Protein AF-A0A2I2KT52-F1 (afdb_monomer_lite)

Secondary structure (DSSP, 8-state):
--HHHHTT----HHHHHHHHHHTTGGGSTTT--TTS-HHHHHHHHHHHHHHHTT--HHHHHHHHHHHHHTTSSPPPTTT-HHHHHHHHHHHHHHH---GGGS-TTHHHHHHHHS--TT--

InterPro domains:
  IPR006674 HD domain [PF01966] (9-89)

Organism: NCBI:txid1836972

Radius of gyration: 14.72 Å; chains: 1; bounding box: 28×39×34 Å

Structure (mmCIF, N/CA/C/O backbone):
data_AF-A0A2I2KT52-F1
#
_entry.id   AF-A0A2I2KT52-F1
#
loop_
_atom_site.group_PDB
_atom_site.id
_atom_site.type_symbol
_atom_site.label_atom_id
_atom_site.label_alt_id
_atom_site.label_comp_id
_atom_site.label_asym_id
_atom_site.label_entity_id
_atom_site.label_seq_id
_atom_site.pdbx_PDB_ins_code
_atom_site.Cartn_x
_atom_site.Cartn_y
_atom_site.Cartn_z
_atom_site.occupancy
_atom_site.B_iso_or_equiv
_atom_site.auth_seq_id
_atom_site.auth_comp_id
_atom_site.auth_asym_id
_atom_site.auth_atom_id
_atom_site.pdbx_PDB_model_num
ATOM 1 N N . MET A 1 1 ? -7.046 -19.230 5.951 1.00 55.50 1 MET A N 1
ATOM 2 C CA . MET A 1 1 ? -7.518 -17.888 6.376 1.00 55.50 1 MET A CA 1
ATOM 3 C C . MET A 1 1 ? -6.567 -16.844 5.818 1.00 55.50 1 MET A C 1
ATOM 5 O O . MET A 1 1 ? -5.406 -17.167 5.621 1.00 55.50 1 MET A O 1
ATOM 9 N N . ARG A 1 2 ? -7.048 -15.628 5.536 1.00 83.00 2 ARG A N 1
ATOM 10 C CA . ARG A 1 2 ? -6.193 -14.505 5.107 1.00 83.00 2 ARG A CA 1
ATOM 11 C C . ARG A 1 2 ? -5.359 -14.006 6.303 1.00 83.00 2 ARG A C 1
ATOM 13 O O . ARG A 1 2 ? -5.877 -14.024 7.419 1.00 83.00 2 ARG A O 1
ATOM 20 N N . TYR A 1 3 ? -4.115 -13.571 6.075 1.00 93.31 3 TYR A N 1
ATOM 21 C CA . TYR A 1 3 ? -3.116 -13.236 7.112 1.00 93.31 3 TYR A CA 1
ATOM 22 C C . TYR A 1 3 ? -3.664 -12.382 8.268 1.00 93.31 3 TYR A C 1
ATOM 24 O O . TYR A 1 3 ? -3.547 -12.778 9.426 1.00 93.31 3 TYR A O 1
ATOM 32 N N . GLY A 1 4 ? -4.334 -11.261 7.969 1.00 95.06 4 GLY A N 1
ATOM 33 C CA . GLY A 1 4 ? -4.869 -10.361 9.000 1.00 95.06 4 GLY A CA 1
ATOM 34 C C . GLY A 1 4 ? -5.876 -11.036 9.937 1.00 95.06 4 GLY A C 1
ATOM 35 O O . GLY A 1 4 ? -5.808 -10.862 11.149 1.00 95.06 4 GLY A O 1
ATOM 36 N N . ALA A 1 5 ? -6.747 -11.897 9.402 1.00 93.50 5 ALA A N 1
ATOM 37 C CA . ALA A 1 5 ? -7.701 -12.655 10.211 1.00 93.50 5 ALA A CA 1
ATOM 38 C C . ALA A 1 5 ? -7.013 -13.722 11.077 1.00 93.50 5 ALA A C 1
ATOM 40 O O . ALA A 1 5 ? -7.419 -13.929 12.217 1.00 93.50 5 ALA A O 1
ATOM 41 N N . ALA A 1 6 ? -5.963 -14.373 10.561 1.00 94.31 6 ALA A N 1
ATOM 42 C CA . ALA A 1 6 ? -5.176 -15.344 11.326 1.00 94.31 6 ALA A CA 1
ATOM 43 C C . ALA A 1 6 ? -4.449 -14.696 12.521 1.00 94.31 6 ALA A C 1
ATOM 45 O O . ALA A 1 6 ? -4.249 -15.349 13.541 1.00 94.31 6 ALA A O 1
ATOM 46 N N . HIS A 1 7 ? -4.129 -13.405 12.408 1.00 95.81 7 HIS A N 1
ATOM 47 C CA . HIS A 1 7 ? -3.428 -12.622 13.426 1.00 95.81 7 HIS A CA 1
ATOM 48 C C . HIS A 1 7 ? -4.344 -11.719 14.267 1.00 95.81 7 HIS A C 1
ATOM 50 O O . HIS A 1 7 ? -3.860 -11.005 15.141 1.00 95.81 7 HIS A O 1
ATOM 56 N N . GLY A 1 8 ? -5.660 -11.726 14.024 1.00 96.88 8 GLY A N 1
ATOM 57 C CA . GLY A 1 8 ? -6.604 -10.860 14.739 1.00 96.88 8 GLY A CA 1
ATOM 58 C C . GLY A 1 8 ? -6.367 -9.359 14.517 1.00 96.88 8 GLY A C 1
ATOM 59 O O . GLY A 1 8 ? -6.661 -8.560 15.404 1.00 96.88 8 GLY A O 1
ATOM 60 N N . ILE A 1 9 ? -5.826 -8.976 13.358 1.00 97.81 9 ILE A N 1
ATOM 61 C CA . ILE A 1 9 ? -5.527 -7.583 13.009 1.00 97.81 9 ILE A CA 1
ATOM 62 C C . ILE A 1 9 ? -6.799 -6.935 12.461 1.00 97.81 9 ILE A C 1
ATOM 64 O O . ILE A 1 9 ? -7.301 -7.336 11.410 1.00 97.81 9 ILE A O 1
ATOM 68 N N . ALA A 1 10 ? -7.317 -5.937 13.175 1.00 97.56 10 ALA A N 1
ATOM 69 C CA . ALA A 1 10 ? -8.393 -5.080 12.693 1.00 97.56 10 ALA A CA 1
ATOM 70 C C . ALA A 1 10 ? -7.802 -3.900 11.912 1.00 97.56 10 ALA A C 1
ATOM 72 O O . ALA A 1 10 ? -6.845 -3.279 12.369 1.00 97.56 10 ALA A O 1
ATOM 73 N N . PHE A 1 11 ? -8.378 -3.600 10.754 1.00 97.81 11 PHE A N 1
ATOM 74 C CA . PHE A 1 11 ? -7.938 -2.530 9.864 1.00 97.81 11 PHE A CA 1
ATOM 75 C C . PHE A 1 11 ? -9.136 -1.979 9.084 1.00 97.81 11 PHE A C 1
ATOM 77 O O . PHE A 1 11 ? -10.211 -2.585 9.062 1.00 97.81 11 PHE A O 1
ATOM 84 N N . ASP A 1 12 ? -8.964 -0.821 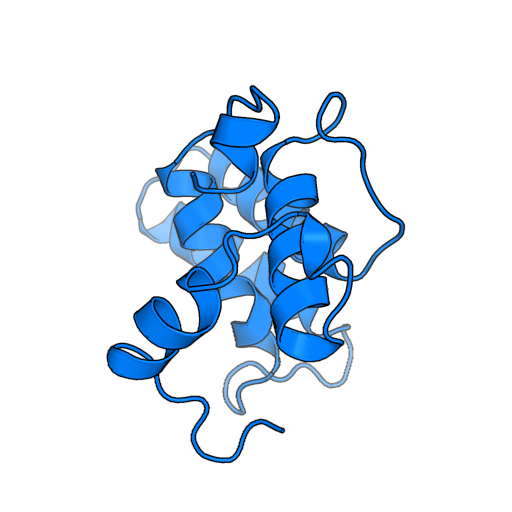8.458 1.00 98.19 12 ASP A N 1
ATOM 85 C CA . ASP A 1 12 ? -9.950 -0.245 7.549 1.00 98.19 12 ASP A CA 1
ATOM 86 C C . ASP A 1 12 ? -9.841 -0.883 6.153 1.00 98.19 12 ASP A C 1
ATOM 88 O O . ASP A 1 12 ? -8.881 -0.645 5.416 1.00 98.19 12 ASP A O 1
ATOM 92 N N . ASP A 1 13 ? -10.835 -1.703 5.791 1.00 97.38 13 ASP A N 1
ATOM 93 C CA . ASP A 1 13 ? -10.841 -2.490 4.550 1.00 97.38 13 ASP A CA 1
ATOM 94 C C . ASP A 1 13 ? -10.691 -1.634 3.283 1.00 97.38 13 ASP A C 1
ATOM 96 O O . ASP A 1 13 ? -9.942 -1.994 2.374 1.00 97.38 13 ASP A O 1
ATOM 100 N N 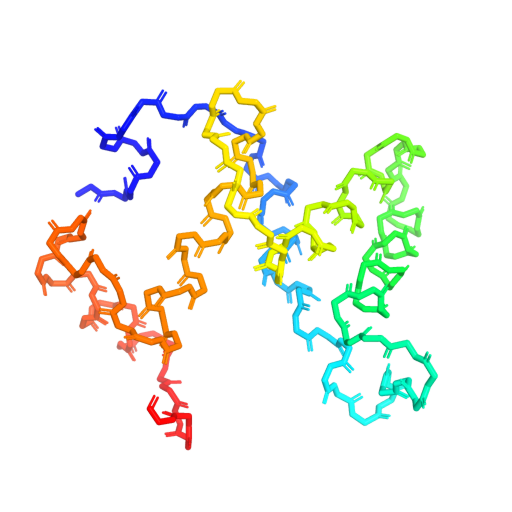. GLU A 1 14 ? -11.398 -0.503 3.202 1.00 98.06 14 GLU A N 1
ATOM 101 C CA . GLU A 1 14 ? -11.358 0.365 2.021 1.00 98.06 14 GLU A CA 1
ATOM 102 C C . GLU A 1 14 ? -10.008 1.082 1.934 1.00 98.06 14 GLU A C 1
ATOM 104 O O . GLU A 1 14 ? -9.404 1.138 0.863 1.00 98.06 14 GLU A O 1
ATOM 109 N N . LEU A 1 15 ? -9.505 1.593 3.058 1.00 98.56 15 LEU A N 1
ATOM 110 C CA . LEU A 1 15 ? -8.220 2.279 3.109 1.00 98.56 15 LEU A CA 1
ATOM 111 C C . LEU A 1 15 ? -7.069 1.344 2.721 1.00 98.56 15 LEU A C 1
ATOM 113 O O . LEU A 1 15 ? -6.234 1.716 1.896 1.00 98.56 15 LEU A O 1
ATOM 117 N N . TYR A 1 16 ? -7.055 0.125 3.269 1.00 98.56 16 TYR A N 1
ATOM 118 C CA . TYR A 1 16 ? -6.068 -0.897 2.928 1.00 98.56 16 TYR A CA 1
ATOM 119 C C . TYR A 1 16 ? -6.159 -1.305 1.456 1.00 98.56 16 TYR A C 1
ATOM 121 O O . TYR A 1 16 ? -5.141 -1.364 0.768 1.00 98.56 16 TYR A O 1
ATOM 129 N N . TYR A 1 17 ? -7.372 -1.539 0.947 1.00 98.19 17 TYR A N 1
ATOM 130 C CA . TYR A 1 17 ? -7.574 -1.913 -0.451 1.00 98.19 17 TYR A CA 1
ATOM 131 C C . TYR A 1 17 ? -7.060 -0.839 -1.415 1.00 98.19 17 TYR A C 1
ATOM 133 O O . TYR A 1 17 ? -6.357 -1.154 -2.375 1.00 98.19 17 TYR A O 1
ATOM 141 N N . ILE A 1 18 ? -7.368 0.434 -1.152 1.00 98.50 18 ILE A N 1
ATOM 142 C CA . ILE A 1 18 ? -6.903 1.543 -1.990 1.00 98.50 18 ILE A CA 1
ATOM 143 C C . ILE A 1 18 ? -5.389 1.738 -1.865 1.00 98.50 18 ILE A C 1
ATOM 145 O O . ILE A 1 18 ? -4.737 1.971 -2.881 1.00 98.50 18 ILE A O 1
ATOM 149 N N . ALA A 1 19 ? -4.808 1.589 -0.670 1.00 98.75 19 ALA A N 1
ATOM 150 C CA . ALA A 1 19 ? -3.356 1.620 -0.509 1.00 98.75 19 ALA A CA 1
ATOM 151 C C . ALA A 1 19 ? -2.681 0.516 -1.339 1.00 98.75 19 ALA A C 1
ATOM 153 O O . ALA A 1 19 ? -1.788 0.805 -2.130 1.00 98.75 19 ALA A O 1
ATOM 154 N N . ALA A 1 20 ? -3.161 -0.727 -1.234 1.00 98.44 20 ALA A N 1
ATOM 155 C CA . ALA A 1 20 ? -2.641 -1.858 -1.998 1.00 98.44 20 ALA A CA 1
ATOM 156 C C . ALA A 1 20 ? -2.780 -1.654 -3.515 1.00 98.44 20 ALA A C 1
ATOM 158 O O . ALA A 1 20 ? -1.851 -1.953 -4.261 1.00 98.44 20 ALA A O 1
ATOM 159 N N . LEU A 1 21 ? -3.902 -1.097 -3.978 1.00 97.94 21 LEU A N 1
ATOM 160 C CA . LEU A 1 21 ? -4.132 -0.831 -5.399 1.00 97.94 21 LEU A CA 1
ATOM 161 C C . LEU A 1 21 ? -3.185 0.237 -5.971 1.00 97.94 21 LEU A C 1
ATOM 163 O O . LEU A 1 21 ? -2.861 0.189 -7.155 1.00 97.94 21 LEU A O 1
ATOM 167 N N . LEU A 1 22 ? -2.776 1.212 -5.155 1.00 98.38 22 LEU A N 1
ATOM 168 C CA . LEU A 1 22 ? -2.053 2.401 -5.615 1.00 98.38 22 LEU A CA 1
ATOM 169 C C . LEU A 1 22 ? -0.564 2.425 -5.240 1.00 98.38 22 LEU A C 1
ATOM 171 O O . LEU A 1 22 ? 0.142 3.303 -5.734 1.00 98.38 22 LEU A O 1
ATOM 175 N N . HIS A 1 23 ? -0.078 1.507 -4.396 1.00 98.50 23 HIS A N 1
ATOM 176 C CA . HIS A 1 23 ? 1.275 1.596 -3.827 1.00 98.50 23 HIS A CA 1
ATOM 177 C C . HIS A 1 23 ? 2.397 1.656 -4.876 1.00 98.50 23 HIS A C 1
ATOM 179 O O . HIS A 1 23 ? 3.344 2.422 -4.711 1.00 98.50 23 HIS A O 1
ATOM 185 N N . ASP A 1 24 ? 2.230 0.936 -5.986 1.00 97.88 24 ASP A N 1
ATOM 186 C CA . ASP A 1 24 ? 3.188 0.873 -7.095 1.00 97.88 24 ASP A CA 1
ATOM 187 C C . ASP A 1 24 ? 2.915 1.890 -8.210 1.00 97.88 24 ASP A C 1
ATOM 189 O O . ASP A 1 24 ? 3.606 1.906 -9.228 1.00 97.88 24 ASP A O 1
ATOM 193 N N . LEU A 1 25 ? 1.921 2.774 -8.065 1.00 97.06 25 LEU A N 1
ATOM 194 C CA . LEU A 1 25 ? 1.545 3.681 -9.153 1.00 97.06 25 LEU A CA 1
ATOM 195 C C . LEU A 1 25 ? 2.694 4.627 -9.552 1.00 97.06 25 LEU A C 1
ATOM 197 O O . LEU A 1 25 ? 2.804 5.003 -10.721 1.00 97.06 25 LEU A O 1
ATOM 201 N N . GLY A 1 26 ? 3.584 4.944 -8.604 1.00 97.31 26 GLY A N 1
ATOM 202 C CA . GLY A 1 26 ? 4.811 5.710 -8.841 1.00 97.31 26 GLY A CA 1
ATOM 203 C C . GLY A 1 26 ? 5.847 5.014 -9.736 1.00 97.31 26 GLY A C 1
ATOM 204 O O . GLY A 1 26 ? 6.780 5.674 -10.175 1.00 97.31 26 GLY A O 1
ATOM 205 N N . LEU A 1 27 ? 5.692 3.719 -10.039 1.00 96.31 27 LEU A N 1
ATOM 206 C CA . LEU A 1 27 ? 6.548 2.977 -10.980 1.00 96.31 27 LEU A CA 1
ATOM 207 C C . LEU A 1 27 ? 6.086 3.097 -12.440 1.00 96.31 27 LEU A C 1
ATOM 209 O O . LEU A 1 27 ? 6.762 2.614 -13.348 1.00 96.31 27 LEU A O 1
ATOM 213 N N . THR A 1 28 ? 4.919 3.693 -12.691 1.00 96.12 28 THR A N 1
ATOM 214 C CA . THR A 1 28 ? 4.375 3.818 -14.049 1.00 96.12 28 THR A CA 1
ATOM 215 C C . THR A 1 28 ? 4.908 5.068 -14.752 1.00 96.12 28 THR A C 1
ATOM 217 O O . THR A 1 28 ? 5.074 6.109 -14.127 1.00 96.12 28 THR A O 1
ATOM 220 N N . GLU A 1 29 ? 5.122 5.002 -16.071 1.00 95.81 29 GLU A N 1
ATOM 221 C CA . GLU A 1 29 ? 5.703 6.105 -16.864 1.00 95.81 29 GLU A CA 1
ATOM 222 C C . GLU A 1 29 ? 5.042 7.486 -16.636 1.00 95.81 29 GLU A C 1
ATOM 224 O O . GLU A 1 29 ? 5.776 8.462 -16.482 1.00 95.81 29 GLU A O 1
ATOM 229 N N . PRO A 1 30 ? 3.700 7.628 -16.551 1.00 94.75 30 PRO A N 1
ATOM 230 C CA . PRO A 1 30 ? 3.075 8.937 -16.324 1.00 94.75 30 PRO A CA 1
ATOM 231 C C . PRO A 1 30 ? 3.381 9.558 -14.954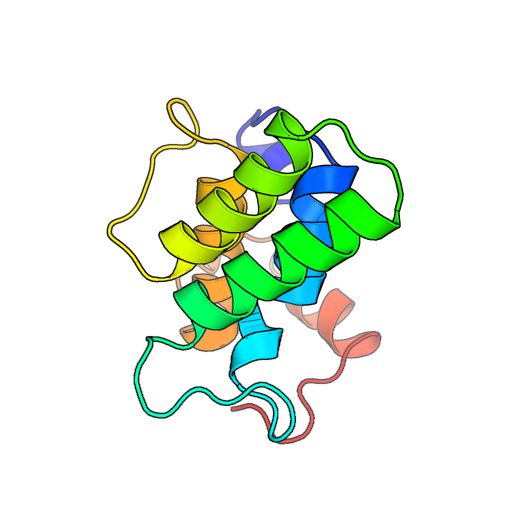 1.00 94.75 30 PRO A C 1
ATOM 233 O O . PRO A 1 30 ? 3.141 10.750 -14.752 1.00 94.75 30 PRO A O 1
ATOM 236 N N . PHE A 1 31 ? 3.842 8.741 -14.011 1.00 94.75 31 PHE A N 1
ATOM 237 C CA . PHE A 1 31 ? 3.954 9.061 -12.594 1.00 94.75 31 PHE A CA 1
ATOM 238 C C . PHE A 1 31 ? 5.361 8.841 -12.027 1.00 94.75 31 PHE A C 1
ATOM 240 O O . PHE A 1 31 ? 5.597 9.178 -10.865 1.00 94.75 31 PHE A O 1
ATOM 247 N N . ASP A 1 32 ? 6.290 8.349 -12.849 1.00 92.81 32 ASP A N 1
ATOM 248 C CA . ASP A 1 32 ? 7.695 8.208 -12.498 1.00 92.81 32 ASP A CA 1
ATOM 249 C C . ASP A 1 32 ? 8.297 9.579 -12.163 1.00 92.81 32 ASP A C 1
ATOM 251 O O . ASP A 1 32 ? 8.260 10.542 -12.943 1.00 92.81 32 ASP A O 1
ATOM 255 N N . ASN A 1 33 ? 8.847 9.676 -10.957 1.00 92.25 33 ASN A N 1
ATOM 256 C CA . ASN A 1 33 ? 9.425 10.893 -10.431 1.00 92.25 33 ASN A CA 1
ATOM 257 C C . ASN A 1 33 ? 10.932 10.724 -10.250 1.00 92.25 33 ASN A C 1
ATOM 259 O O . ASN A 1 33 ? 11.402 10.234 -9.234 1.00 92.25 33 ASN A O 1
ATOM 263 N N . HIS A 1 34 ? 11.712 11.276 -11.179 1.00 90.56 34 HIS A N 1
ATOM 264 C CA . HIS A 1 34 ? 13.180 11.255 -11.125 1.00 90.56 34 HIS A CA 1
ATOM 265 C C . HIS A 1 34 ? 13.820 11.931 -9.887 1.00 90.56 34 HIS A C 1
ATOM 267 O O . HIS A 1 34 ? 15.047 11.957 -9.780 1.00 90.56 34 HIS A O 1
ATOM 273 N N . ARG A 1 35 ? 13.037 12.548 -8.989 1.00 95.50 35 ARG A N 1
ATOM 274 C CA . ARG A 1 35 ? 13.522 13.235 -7.777 1.00 95.50 35 ARG A CA 1
ATOM 275 C C . ARG A 1 35 ? 13.019 12.636 -6.472 1.00 95.50 35 ARG A C 1
ATOM 277 O O . ARG A 1 35 ? 13.582 12.979 -5.435 1.00 95.50 35 ARG A O 1
ATOM 284 N N . LEU A 1 36 ? 11.970 11.820 -6.505 1.00 96.12 36 LEU A N 1
ATOM 285 C CA . LEU A 1 36 ? 11.382 11.211 -5.315 1.00 96.12 36 LEU A CA 1
ATOM 286 C C . LEU A 1 36 ? 11.425 9.689 -5.444 1.00 96.12 36 LEU A C 1
ATOM 288 O O . LEU A 1 36 ? 11.245 9.176 -6.545 1.00 96.12 36 LEU A O 1
ATOM 292 N N . PRO A 1 37 ? 11.612 8.959 -4.337 1.00 97.56 37 PRO A N 1
ATOM 293 C CA . PRO A 1 37 ? 11.328 7.532 -4.307 1.00 97.56 37 PRO A CA 1
ATOM 294 C C . PRO A 1 37 ? 9.903 7.228 -4.800 1.00 97.56 37 PRO A C 1
ATOM 296 O O . PRO A 1 37 ? 8.981 8.032 -4.607 1.00 97.56 37 PRO A O 1
ATOM 299 N N . PHE A 1 38 ? 9.716 6.078 -5.451 1.00 97.75 38 PHE A N 1
ATOM 300 C CA . PHE A 1 38 ? 8.446 5.745 -6.104 1.00 97.75 38 PHE A CA 1
ATOM 301 C C . PHE A 1 38 ? 7.291 5.633 -5.102 1.00 97.75 38 PHE A C 1
ATOM 303 O O . PHE A 1 38 ? 6.170 6.017 -5.426 1.00 97.75 38 PHE A O 1
ATOM 310 N N . GLU A 1 39 ? 7.554 5.176 -3.876 1.00 98.06 39 GLU A N 1
ATOM 311 C CA . GLU A 1 39 ? 6.553 5.065 -2.820 1.00 98.06 39 GLU A CA 1
ATOM 312 C C . GLU A 1 39 ? 6.095 6.444 -2.323 1.00 98.06 39 GLU A C 1
ATOM 314 O O . GLU A 1 39 ? 4.923 6.640 -2.007 1.00 98.06 39 GLU A O 1
ATOM 319 N N . GLU A 1 40 ? 6.985 7.442 -2.322 1.00 98.12 40 GLU A N 1
ATOM 320 C CA . GLU A 1 40 ? 6.624 8.820 -1.976 1.00 98.12 40 GLU A CA 1
ATOM 321 C C . GLU A 1 40 ? 5.772 9.445 -3.090 1.00 98.12 40 GLU A C 1
ATOM 323 O O . GLU A 1 40 ? 4.748 10.081 -2.826 1.00 98.12 40 GLU A O 1
ATOM 328 N N . ALA A 1 41 ? 6.148 9.224 -4.355 1.00 97.75 41 ALA A N 1
ATOM 329 C CA . ALA A 1 41 ? 5.360 9.664 -5.504 1.00 97.75 41 ALA A CA 1
ATOM 330 C C . ALA A 1 41 ? 3.975 8.986 -5.549 1.00 97.75 41 ALA A C 1
ATOM 332 O O . ALA A 1 41 ? 2.960 9.668 -5.713 1.00 97.75 41 ALA A O 1
ATOM 333 N N . GLY A 1 42 ? 3.920 7.668 -5.339 1.00 97.75 42 GLY A N 1
ATOM 334 C CA . GLY A 1 42 ? 2.687 6.885 -5.251 1.00 97.75 42 GLY A CA 1
ATOM 335 C C . GLY A 1 42 ? 1.785 7.346 -4.106 1.00 97.75 42 GLY A C 1
ATOM 336 O O . GLY A 1 42 ? 0.584 7.541 -4.306 1.00 97.75 42 GLY A O 1
ATOM 337 N N . GLY A 1 43 ? 2.362 7.627 -2.934 1.00 98.50 43 GLY A N 1
ATOM 338 C CA . GLY A 1 43 ? 1.637 8.179 -1.790 1.00 98.50 43 GLY A CA 1
ATOM 339 C C . GLY A 1 43 ? 0.967 9.520 -2.105 1.00 98.50 43 GLY A C 1
ATOM 340 O O . GLY A 1 43 ? -0.231 9.689 -1.859 1.00 98.50 43 GLY A O 1
ATOM 341 N N . HIS A 1 44 ? 1.690 10.451 -2.740 1.00 98.19 44 HIS A N 1
ATOM 342 C CA . HIS A 1 44 ? 1.111 11.727 -3.172 1.00 98.19 44 HIS A CA 1
ATOM 343 C C . HIS A 1 44 ? -0.049 11.544 -4.161 1.00 98.19 44 HIS A C 1
ATOM 345 O O . HIS A 1 44 ? -1.053 12.254 -4.073 1.00 98.19 44 HIS A O 1
ATOM 351 N N . LEU A 1 45 ? 0.049 10.588 -5.086 1.00 97.94 45 LEU A N 1
ATOM 352 C CA . LEU A 1 45 ? -1.039 10.290 -6.021 1.00 97.94 45 LEU A CA 1
ATOM 353 C C . LEU A 1 45 ? -2.260 9.723 -5.301 1.00 97.94 45 LEU A C 1
ATOM 355 O O . LEU A 1 45 ? -3.378 10.169 -5.558 1.00 97.94 45 LEU A O 1
ATOM 359 N N . ALA A 1 46 ? -2.063 8.806 -4.355 1.00 98.44 46 ALA A N 1
ATOM 360 C CA . ALA A 1 46 ? -3.151 8.277 -3.540 1.00 98.44 46 ALA A CA 1
ATOM 361 C C . ALA A 1 46 ? -3.836 9.371 -2.706 1.00 98.44 46 ALA A C 1
ATOM 363 O O . ALA A 1 46 ? -5.065 9.388 -2.611 1.00 98.44 46 ALA A O 1
ATOM 364 N N . TRP A 1 47 ? -3.075 10.339 -2.184 1.00 98.69 47 TRP A N 1
ATOM 365 C CA . TRP A 1 47 ? -3.636 11.521 -1.525 1.00 98.69 47 TRP A CA 1
ATOM 366 C C . TRP A 1 47 ? -4.537 12.335 -2.464 1.00 98.69 47 TRP A C 1
ATOM 368 O O . TRP A 1 47 ? -5.642 12.736 -2.077 1.00 98.69 47 TRP A O 1
ATOM 378 N N . VAL A 1 48 ? -4.088 12.568 -3.704 1.00 98.19 48 VAL A N 1
ATOM 379 C CA . VAL A 1 48 ? -4.870 13.288 -4.722 1.00 98.19 48 VAL A CA 1
ATOM 380 C C . VAL A 1 48 ? -6.150 12.523 -5.052 1.00 98.19 48 VAL A C 1
ATOM 382 O O . VAL A 1 48 ? -7.222 13.128 -5.043 1.00 98.19 48 VAL A O 1
ATOM 385 N N . PHE A 1 49 ? -6.071 11.210 -5.286 1.00 97.69 49 PHE A N 1
ATOM 386 C CA . PHE A 1 49 ? -7.244 10.387 -5.592 1.00 97.69 49 PHE A CA 1
ATOM 387 C C . PHE A 1 49 ? -8.247 10.347 -4.441 1.00 97.69 49 PHE A C 1
ATOM 389 O O . PHE A 1 49 ? -9.434 10.562 -4.680 1.00 97.69 49 PHE A O 1
ATOM 396 N N . GLY A 1 50 ? -7.790 10.152 -3.201 1.00 98.38 50 GLY A N 1
ATOM 397 C CA . GLY A 1 50 ? -8.662 10.179 -2.025 1.00 98.38 50 GLY A CA 1
ATOM 398 C C . GLY A 1 50 ? -9.376 11.523 -1.877 1.00 98.38 50 GLY A C 1
ATOM 399 O O . GLY A 1 50 ? -10.594 11.582 -1.706 1.00 98.38 50 GLY A O 1
ATOM 400 N N . THR A 1 51 ? -8.640 12.624 -2.042 1.00 98.56 51 THR A N 1
ATOM 401 C CA . THR A 1 51 ? -9.210 13.978 -1.975 1.00 98.56 51 THR A CA 1
ATOM 402 C C . THR A 1 51 ? -10.221 14.219 -3.097 1.00 98.56 51 THR A C 1
ATOM 404 O O . THR A 1 51 ? -11.311 14.730 -2.844 1.00 98.56 51 THR A O 1
ATOM 407 N N . ALA A 1 52 ? -9.902 13.811 -4.327 1.00 98.12 52 ALA A N 1
ATOM 408 C CA . ALA A 1 52 ? -10.803 13.921 -5.473 1.00 98.12 52 ALA A CA 1
ATOM 409 C C . ALA A 1 52 ? -12.064 13.051 -5.322 1.00 98.12 52 ALA A C 1
ATOM 411 O O . ALA A 1 52 ? -13.132 13.433 -5.798 1.00 98.12 52 ALA A O 1
ATOM 412 N N . ALA A 1 53 ? -11.960 11.920 -4.620 1.00 97.81 53 ALA A N 1
ATOM 413 C CA . ALA A 1 53 ? -13.082 11.056 -4.262 1.00 97.81 53 ALA A CA 1
ATOM 414 C C . ALA A 1 53 ? -13.934 11.602 -3.096 1.00 97.81 53 ALA A C 1
ATOM 416 O O . ALA A 1 53 ? -14.960 11.015 -2.758 1.00 97.81 53 ALA A O 1
ATOM 417 N N . GLY A 1 54 ? -13.543 12.728 -2.488 1.00 98.31 54 GLY A N 1
ATOM 418 C CA . GLY A 1 54 ? -14.281 13.372 -1.401 1.00 98.31 54 GLY A CA 1
ATOM 419 C C . GLY A 1 54 ? -13.951 12.838 -0.006 1.00 98.31 54 GLY A C 1
ATOM 420 O O . GLY A 1 54 ? -14.712 13.086 0.931 1.00 98.31 54 GLY A O 1
ATOM 421 N N . TRP A 1 55 ? -12.838 12.118 0.164 1.00 98.62 55 TRP A N 1
ATOM 422 C CA . TRP A 1 55 ? -12.393 11.707 1.491 1.00 98.62 55 TRP A CA 1
ATOM 423 C C . TRP A 1 55 ? -12.012 12.910 2.366 1.00 98.62 55 TRP A C 1
ATOM 425 O O . TRP A 1 55 ? -11.491 13.913 1.867 1.00 98.62 55 TRP A O 1
ATOM 435 N N . PRO A 1 56 ? -12.210 12.812 3.696 1.00 98.62 56 PRO A N 1
ATOM 436 C CA . PRO A 1 56 ? -11.637 13.769 4.630 1.00 98.62 56 PRO A CA 1
ATOM 437 C C . PRO A 1 56 ? -10.119 13.850 4.461 1.00 98.62 56 PRO A C 1
ATOM 439 O O . PRO A 1 56 ? -9.458 12.831 4.252 1.00 98.62 56 PRO A O 1
ATOM 442 N N . ALA A 1 57 ? -9.554 15.045 4.638 1.00 98.44 57 ALA A N 1
ATOM 443 C CA . ALA A 1 57 ? -8.123 15.294 4.455 1.00 98.44 57 ALA A CA 1
ATOM 444 C C . ALA A 1 57 ? -7.232 14.324 5.251 1.00 98.44 57 ALA A C 1
ATOM 446 O O . ALA A 1 57 ? -6.179 13.914 4.769 1.00 98.44 57 ALA A O 1
ATOM 447 N N . GLN A 1 58 ? -7.671 13.920 6.446 1.00 98.50 58 GLN A N 1
ATOM 448 C CA . GLN A 1 58 ? -6.961 12.965 7.294 1.00 98.50 58 GLN A CA 1
ATOM 449 C C . GLN A 1 58 ? -6.888 11.574 6.655 1.00 98.50 58 GLN A C 1
ATOM 451 O O . GLN A 1 58 ? -5.847 10.934 6.724 1.00 98.50 58 GLN A O 1
ATOM 456 N N . ARG A 1 59 ? -7.956 11.117 5.992 1.00 98.62 59 ARG A N 1
ATOM 457 C CA . ARG A 1 59 ? -7.988 9.813 5.313 1.00 98.62 59 ARG A CA 1
ATOM 458 C C . ARG A 1 59 ? -7.130 9.829 4.046 1.00 98.62 59 ARG A C 1
ATOM 460 O O . ARG A 1 59 ? -6.392 8.880 3.807 1.00 98.62 59 ARG A O 1
ATOM 467 N N . SER A 1 60 ? -7.146 10.932 3.293 1.00 98.75 60 SER A N 1
ATOM 468 C CA . SER A 1 60 ? -6.235 11.134 2.155 1.00 98.75 60 SER A CA 1
ATOM 469 C C . SER A 1 60 ? -4.766 11.173 2.589 1.00 98.75 60 SER A C 1
ATOM 471 O O . SER A 1 60 ? -3.908 10.590 1.934 1.00 98.75 60 SER A O 1
ATOM 473 N N . ALA A 1 61 ? -4.452 11.841 3.704 1.00 98.75 61 ALA A N 1
ATOM 474 C CA . ALA A 1 61 ? -3.104 11.826 4.279 1.00 98.75 61 ALA A CA 1
ATOM 475 C C . ALA A 1 61 ? -2.704 10.413 4.713 1.00 98.75 61 ALA A C 1
ATOM 477 O O . ALA A 1 61 ? -1.585 9.978 4.455 1.00 98.75 61 ALA A O 1
ATOM 478 N N . ARG A 1 62 ? -3.647 9.675 5.299 1.00 98.75 62 ARG A N 1
ATOM 479 C CA . ARG A 1 62 ? -3.399 8.336 5.809 1.00 98.75 62 ARG A CA 1
ATO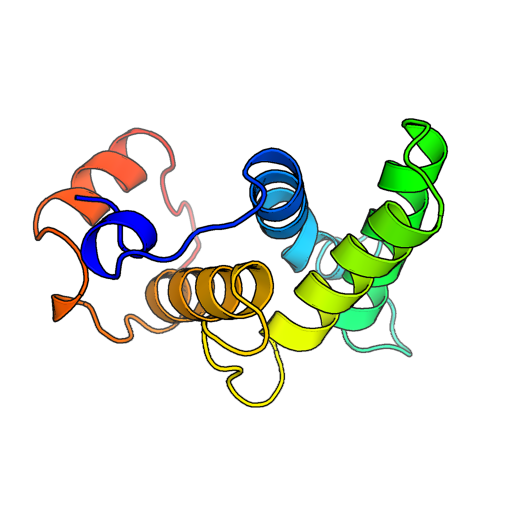M 480 C C . ARG A 1 62 ? -3.042 7.330 4.715 1.00 98.75 62 ARG A C 1
ATOM 482 O O . ARG A 1 62 ? -2.093 6.578 4.892 1.00 98.75 62 ARG A O 1
ATOM 489 N N . VAL A 1 63 ? -3.734 7.337 3.572 1.00 98.81 63 VAL A N 1
ATOM 490 C CA . VAL A 1 63 ? -3.372 6.436 2.458 1.00 98.81 63 VAL A CA 1
ATOM 491 C C . VAL A 1 63 ? -1.973 6.741 1.909 1.00 98.81 63 VAL A C 1
ATOM 493 O O . VAL A 1 63 ? -1.228 5.822 1.580 1.00 98.81 63 VAL A O 1
ATOM 496 N N . SER A 1 64 ? -1.582 8.020 1.876 1.00 98.75 64 SER A N 1
ATOM 497 C CA . SER A 1 64 ? -0.231 8.422 1.474 1.00 98.75 64 SER A CA 1
ATOM 498 C C . SER A 1 64 ? 0.836 7.918 2.443 1.00 98.75 64 SER A C 1
ATOM 500 O O . SER A 1 64 ? 1.907 7.517 2.000 1.00 98.75 64 SER A O 1
ATOM 502 N N . GLU A 1 65 ? 0.564 7.954 3.749 1.00 98.69 65 GLU A N 1
ATOM 503 C CA . GLU A 1 65 ? 1.474 7.450 4.783 1.00 98.69 65 GLU A CA 1
ATOM 504 C C . GLU A 1 65 ? 1.645 5.930 4.687 1.00 98.69 65 GLU A C 1
ATOM 506 O O . GLU A 1 65 ? 2.777 5.455 4.666 1.00 98.69 65 GLU A O 1
ATOM 511 N N . ILE A 1 66 ? 0.543 5.184 4.539 1.00 98.81 66 ILE A N 1
ATOM 512 C CA . ILE A 1 66 ? 0.568 3.719 4.394 1.00 98.81 66 ILE A CA 1
ATOM 513 C C . ILE A 1 66 ? 1.428 3.303 3.200 1.00 98.81 66 ILE A C 1
ATOM 515 O O . ILE A 1 66 ? 2.280 2.420 3.312 1.00 98.81 66 ILE A O 1
ATOM 519 N N . ILE A 1 67 ? 1.240 3.970 2.058 1.00 98.81 67 ILE A N 1
ATOM 520 C CA . ILE A 1 67 ? 2.067 3.724 0.877 1.00 98.81 67 ILE A CA 1
ATOM 521 C C . ILE A 1 67 ? 3.512 4.145 1.153 1.00 98.81 67 ILE A C 1
ATOM 523 O O . ILE A 1 67 ? 4.413 3.372 0.880 1.00 98.81 67 ILE A O 1
ATOM 527 N N . GLY A 1 68 ? 3.789 5.305 1.744 1.00 98.50 68 GLY A N 1
ATOM 528 C CA . GLY A 1 68 ? 5.174 5.687 2.042 1.00 98.50 68 GLY A CA 1
ATOM 529 C C . GLY A 1 68 ? 5.908 4.665 2.925 1.00 98.50 68 GLY A C 1
ATOM 530 O O . GLY A 1 68 ? 7.072 4.356 2.677 1.00 98.50 68 GLY A O 1
ATOM 531 N N . LEU A 1 69 ? 5.224 4.106 3.927 1.00 98.50 69 LEU A N 1
ATOM 532 C CA . LEU A 1 69 ? 5.792 3.156 4.885 1.00 98.50 69 LEU A CA 1
ATOM 533 C C . LEU A 1 69 ? 6.043 1.758 4.304 1.00 98.50 69 LEU A C 1
ATOM 535 O O . LEU A 1 69 ? 6.874 1.032 4.851 1.00 98.50 69 LEU A O 1
ATOM 539 N N . HIS A 1 70 ? 5.410 1.370 3.191 1.00 98.19 70 HIS A N 1
ATOM 540 C CA . HIS A 1 70 ? 5.550 0.002 2.668 1.00 98.19 70 HIS A CA 1
ATOM 541 C C . HIS A 1 70 ? 6.978 -0.356 2.214 1.00 98.19 70 HIS A C 1
ATOM 543 O O . HIS A 1 70 ? 7.310 -1.538 2.158 1.00 98.19 70 HIS A O 1
ATOM 549 N N . MET A 1 71 ? 7.818 0.649 1.936 1.00 97.25 71 MET A N 1
ATOM 550 C CA . MET A 1 71 ? 9.241 0.492 1.587 1.00 97.25 71 MET A CA 1
ATOM 551 C C . MET A 1 71 ? 10.209 0.887 2.713 1.00 97.25 71 MET A C 1
ATOM 553 O O . MET A 1 71 ? 11.421 0.931 2.494 1.00 97.25 71 MET A O 1
ATOM 557 N N . ARG A 1 72 ? 9.704 1.227 3.905 1.00 95.56 72 ARG A N 1
ATOM 558 C CA . ARG A 1 72 ? 10.518 1.638 5.063 1.00 95.56 72 ARG A CA 1
ATOM 559 C C . ARG A 1 72 ? 10.695 0.481 6.042 1.00 95.56 72 ARG A C 1
ATOM 561 O O . ARG A 1 72 ? 10.318 -0.650 5.749 1.00 95.56 72 ARG A O 1
ATOM 568 N N . ASP A 1 73 ? 11.312 0.775 7.185 1.00 95.56 73 ASP A N 1
ATOM 569 C CA . ASP A 1 73 ? 11.451 -0.191 8.272 1.00 95.56 73 ASP A CA 1
ATOM 570 C C . ASP A 1 73 ? 10.077 -0.755 8.677 1.00 95.56 73 ASP A C 1
ATOM 572 O O . ASP A 1 73 ? 9.066 -0.044 8.670 1.00 95.56 73 ASP A O 1
ATOM 576 N N . ASP A 1 74 ? 10.054 -2.049 9.008 1.00 94.62 74 ASP A N 1
ATOM 577 C CA . ASP A 1 74 ? 8.832 -2.771 9.364 1.00 94.62 74 ASP A CA 1
ATOM 578 C C . ASP A 1 74 ? 8.088 -2.059 10.507 1.00 94.62 74 ASP A C 1
ATOM 580 O O . ASP A 1 74 ? 8.666 -1.756 11.556 1.00 94.62 74 ASP A O 1
ATOM 584 N N . VAL A 1 75 ? 6.780 -1.866 10.331 1.00 97.06 75 VAL A N 1
ATOM 585 C CA . VAL A 1 75 ? 5.884 -1.386 11.388 1.00 97.06 75 VAL A CA 1
ATOM 586 C C . VAL A 1 75 ? 5.091 -2.546 11.979 1.00 97.06 75 VAL A C 1
ATOM 588 O O . VAL A 1 75 ? 4.759 -3.526 11.301 1.00 97.06 75 VAL A O 1
ATOM 591 N N . THR A 1 76 ? 4.809 -2.476 13.280 1.00 98.00 76 THR A N 1
ATOM 592 C CA . THR A 1 76 ? 4.028 -3.522 13.944 1.00 98.00 76 THR A CA 1
ATOM 593 C C . THR A 1 76 ? 2.541 -3.335 13.657 1.00 98.00 76 THR A C 1
ATOM 595 O O . THR A 1 76 ? 2.061 -2.211 13.538 1.00 98.00 76 THR A O 1
ATOM 598 N N . ALA A 1 77 ? 1.778 -4.430 13.623 1.00 97.62 77 ALA A N 1
ATOM 599 C CA . ALA A 1 77 ? 0.325 -4.362 13.451 1.00 97.62 77 ALA A CA 1
ATOM 600 C C . ALA A 1 77 ? -0.398 -3.602 14.581 1.00 97.62 77 ALA A C 1
ATOM 602 O O . ALA A 1 77 ? -1.533 -3.172 14.398 1.00 97.62 77 ALA A O 1
ATOM 603 N N . ALA A 1 78 ? 0.232 -3.479 15.756 1.00 97.88 78 ALA A N 1
ATOM 604 C CA . ALA A 1 78 ? -0.319 -2.738 16.886 1.00 97.88 78 ALA A CA 1
ATOM 605 C C . ALA A 1 78 ? -0.155 -1.220 16.719 1.00 97.88 78 ALA A C 1
ATOM 607 O O . ALA A 1 78 ? -1.017 -0.470 17.172 1.00 97.88 78 ALA A O 1
ATOM 608 N N . ASP A 1 79 ? 0.934 -0.789 16.077 1.00 98.06 79 ASP A N 1
ATOM 609 C CA . ASP A 1 79 ? 1.205 0.625 15.813 1.00 98.06 79 ASP A CA 1
ATOM 610 C C . ASP A 1 79 ? 0.474 1.101 14.554 1.00 98.06 79 ASP A C 1
ATOM 612 O O . ASP A 1 79 ? -0.113 2.182 14.540 1.00 98.06 79 ASP A O 1
ATOM 616 N N . ASP A 1 80 ? 0.507 0.283 13.499 1.00 98.25 80 ASP A N 1
ATOM 617 C CA . ASP A 1 80 ? -0.052 0.615 12.195 1.00 98.25 80 ASP A CA 1
ATOM 618 C C . ASP A 1 80 ? -0.498 -0.663 11.446 1.00 98.25 80 ASP A C 1
ATOM 620 O O . ASP A 1 80 ? 0.317 -1.325 10.789 1.00 98.25 80 ASP A O 1
ATOM 624 N N . PRO A 1 81 ? -1.787 -1.041 11.533 1.00 98.31 81 PRO A N 1
ATOM 625 C CA . PRO A 1 81 ? -2.267 -2.293 10.966 1.00 98.31 81 PRO A CA 1
ATOM 626 C C . PRO A 1 81 ? -2.280 -2.291 9.432 1.00 98.31 81 PRO A C 1
ATOM 628 O O . PRO A 1 81 ? -1.875 -3.289 8.835 1.00 98.31 81 PRO A O 1
ATOM 631 N N . GLU A 1 82 ? -2.700 -1.210 8.768 1.00 98.62 82 GLU A N 1
ATOM 632 C CA . GLU A 1 82 ? -2.750 -1.176 7.300 1.00 98.62 82 GLU A CA 1
ATOM 633 C C . GLU A 1 82 ? -1.352 -1.210 6.670 1.00 98.62 82 GLU A C 1
ATOM 635 O O . GLU A 1 82 ? -1.132 -1.962 5.717 1.00 98.62 82 GLU A O 1
ATOM 640 N N . SER A 1 83 ? -0.399 -0.445 7.211 1.00 98.56 83 SER A N 1
ATOM 641 C CA . SER A 1 83 ? 0.987 -0.442 6.728 1.00 98.56 83 SER A CA 1
ATOM 642 C C . SER A 1 83 ? 1.653 -1.792 6.966 1.00 98.56 83 SER A C 1
ATOM 644 O O . SER A 1 83 ? 2.296 -2.323 6.060 1.00 98.56 83 SER A O 1
ATOM 646 N N . HIS A 1 84 ? 1.436 -2.400 8.138 1.00 98.44 84 HIS A N 1
ATOM 647 C CA . HIS A 1 84 ? 1.942 -3.739 8.434 1.00 98.44 84 HIS A CA 1
ATOM 648 C C . HIS A 1 84 ? 1.419 -4.776 7.434 1.00 98.44 84 HIS A C 1
ATOM 650 O O . HIS A 1 84 ? 2.183 -5.568 6.880 1.00 98.44 84 HIS A O 1
ATOM 656 N N . LEU A 1 85 ? 0.108 -4.774 7.177 1.00 98.25 85 LEU A N 1
ATOM 657 C CA . LEU A 1 85 ? -0.509 -5.697 6.226 1.00 98.25 85 LEU A CA 1
ATOM 658 C C . LEU A 1 85 ? 0.008 -5.483 4.801 1.00 98.25 85 LEU A C 1
ATOM 660 O O . LEU A 1 85 ? 0.172 -6.459 4.066 1.00 98.25 85 LEU A O 1
ATOM 664 N N . LEU A 1 86 ? 0.276 -4.235 4.405 1.00 98.44 86 LEU A N 1
ATOM 665 C CA . LEU A 1 86 ? 0.826 -3.931 3.087 1.00 98.44 86 LEU A CA 1
ATOM 666 C C . LEU A 1 86 ? 2.272 -4.432 2.967 1.00 98.44 86 LEU A C 1
ATOM 668 O O . LEU A 1 86 ? 2.569 -5.138 2.010 1.00 98.44 86 LEU A O 1
ATOM 672 N N . GLN A 1 87 ? 3.126 -4.186 3.967 1.00 98.25 87 GLN A N 1
ATOM 673 C CA . GLN A 1 87 ? 4.504 -4.704 4.022 1.00 98.25 87 GLN A CA 1
ATOM 674 C C . GLN A 1 87 ? 4.554 -6.242 3.977 1.00 98.25 87 GLN A C 1
ATOM 676 O O . GLN A 1 87 ? 5.379 -6.841 3.282 1.00 98.25 87 GLN A O 1
ATOM 681 N N . VAL A 1 88 ? 3.655 -6.914 4.700 1.00 97.50 88 VAL A N 1
ATOM 682 C CA . VAL A 1 88 ? 3.552 -8.380 4.680 1.00 97.50 88 VAL A CA 1
ATOM 683 C C . VAL A 1 88 ? 3.157 -8.883 3.291 1.00 97.50 88 VAL A C 1
ATOM 685 O O . VAL A 1 88 ? 3.784 -9.808 2.778 1.00 97.50 88 VAL A O 1
ATOM 688 N N . ALA A 1 89 ? 2.149 -8.272 2.667 1.00 96.19 89 ALA A N 1
ATOM 689 C CA . ALA A 1 89 ? 1.673 -8.689 1.353 1.00 96.19 89 ALA A CA 1
ATOM 690 C C . ALA A 1 89 ? 2.728 -8.469 0.256 1.00 96.19 89 ALA A C 1
ATOM 692 O O . ALA A 1 89 ? 3.015 -9.397 -0.501 1.00 96.19 89 ALA A O 1
ATOM 693 N N . THR A 1 90 ? 3.347 -7.286 0.199 1.00 96.62 90 THR A N 1
ATOM 694 C CA . THR A 1 90 ? 4.365 -6.963 -0.815 1.00 96.62 90 THR A CA 1
ATOM 695 C C . THR A 1 90 ? 5.621 -7.808 -0.633 1.00 96.62 90 THR A C 1
ATOM 697 O O . THR A 1 90 ? 6.155 -8.347 -1.599 1.00 96.62 90 THR A O 1
ATOM 700 N N . SER A 1 91 ? 6.080 -8.019 0.604 1.00 96.12 91 SER A N 1
ATOM 701 C CA . SER A 1 91 ? 7.266 -8.846 0.853 1.00 96.12 91 SER A CA 1
ATOM 702 C C . SER A 1 91 ? 7.049 -10.331 0.544 1.00 96.12 91 SER A C 1
ATOM 704 O O . SER A 1 91 ? 7.994 -11.013 0.124 1.00 96.12 91 SER A O 1
ATOM 706 N N . TRP A 1 92 ? 5.822 -10.835 0.703 1.00 95.19 92 TRP A N 1
ATOM 707 C CA . TRP A 1 92 ? 5.460 -12.175 0.253 1.00 95.19 92 TRP A CA 1
ATOM 708 C C . TRP A 1 92 ? 5.434 -12.263 -1.275 1.00 95.19 92 TRP A C 1
ATOM 710 O O . TRP A 1 92 ? 6.054 -13.166 -1.835 1.00 95.19 92 TRP A O 1
ATOM 720 N N . ASP A 1 93 ? 4.789 -11.311 -1.954 1.00 95.00 93 ASP A N 1
ATOM 721 C CA . ASP A 1 93 ? 4.631 -11.348 -3.411 1.00 95.00 93 ASP A CA 1
ATOM 722 C C . ASP A 1 93 ? 5.946 -11.113 -4.173 1.00 95.00 93 ASP A C 1
ATOM 724 O O . ASP A 1 93 ? 6.211 -11.788 -5.166 1.00 95.00 93 ASP A O 1
ATOM 728 N N . VAL A 1 94 ? 6.800 -10.206 -3.690 1.00 94.81 94 VAL A N 1
ATOM 729 C CA . VAL A 1 94 ? 8.052 -9.809 -4.361 1.00 94.81 94 VAL A CA 1
ATOM 730 C C . VAL A 1 94 ? 9.213 -10.741 -4.011 1.00 94.81 94 VAL A C 1
ATOM 732 O O . VAL A 1 94 ? 10.001 -11.120 -4.874 1.00 94.81 94 VAL A O 1
ATOM 735 N N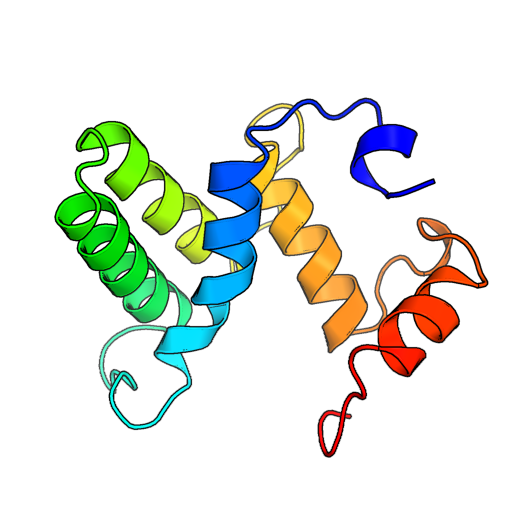 . ALA A 1 95 ? 9.363 -11.087 -2.729 1.00 94.62 95 ALA A N 1
ATOM 736 C CA . ALA A 1 95 ? 10.549 -11.776 -2.215 1.00 94.62 95 ALA A CA 1
ATOM 737 C C . ALA A 1 95 ? 10.247 -13.160 -1.621 1.00 94.62 95 ALA A C 1
ATOM 739 O O . ALA A 1 95 ? 11.159 -13.819 -1.118 1.00 94.62 95 ALA A O 1
ATOM 740 N N . GLY A 1 96 ? 8.987 -13.604 -1.651 1.00 93.50 96 GLY A N 1
ATOM 741 C CA . GLY A 1 96 ? 8.585 -14.898 -1.106 1.00 93.50 96 GLY A CA 1
ATOM 742 C C . GLY A 1 96 ? 8.790 -15.005 0.403 1.00 93.50 96 GLY A C 1
ATOM 743 O O . GLY A 1 96 ? 9.052 -16.101 0.893 1.00 93.50 96 GLY A O 1
ATOM 744 N N . ARG A 1 97 ? 8.738 -13.890 1.147 1.00 94.69 97 ARG A N 1
ATOM 745 C CA . ARG A 1 97 ? 8.949 -13.904 2.602 1.00 94.69 97 ARG A CA 1
ATOM 746 C C . ARG A 1 97 ? 7.752 -14.504 3.336 1.00 94.69 97 ARG A C 1
ATOM 748 O O . ARG A 1 97 ? 6.612 -14.309 2.932 1.00 94.69 97 ARG A O 1
ATOM 755 N N . ARG A 1 98 ? 8.037 -15.184 4.451 1.00 90.38 98 ARG A N 1
ATOM 756 C CA . ARG A 1 98 ? 7.052 -15.773 5.374 1.00 90.38 98 ARG A CA 1
ATOM 757 C C . ARG A 1 98 ? 5.984 -16.656 4.692 1.00 90.38 98 ARG A C 1
ATOM 759 O O . ARG A 1 98 ? 4.801 -16.512 4.998 1.00 90.38 98 ARG A O 1
ATOM 766 N N . PRO A 1 99 ? 6.339 -17.551 3.748 1.00 91.75 99 PRO A N 1
ATOM 767 C CA . PRO A 1 99 ? 5.348 -18.368 3.043 1.00 91.75 99 PRO A CA 1
ATOM 768 C C . PRO A 1 99 ? 4.513 -19.247 3.989 1.00 91.75 99 PRO A C 1
ATOM 770 O O . PRO A 1 99 ? 3.379 -19.581 3.665 1.00 91.75 99 PRO A O 1
ATOM 773 N N . GLU A 1 100 ? 5.052 -19.593 5.158 1.00 92.94 100 GLU A N 1
ATOM 774 C CA . GLU A 1 100 ? 4.384 -20.338 6.225 1.00 92.94 100 GLU A CA 1
ATOM 775 C C . GLU A 1 100 ? 3.203 -19.600 6.876 1.00 92.94 100 GLU A C 1
ATOM 777 O O . GLU A 1 100 ? 2.338 -20.250 7.459 1.00 92.94 100 GLU A O 1
ATOM 782 N N . GLU A 1 101 ? 3.136 -18.271 6.754 1.00 94.00 101 GLU A N 1
ATOM 783 C CA . GLU A 1 101 ? 2.047 -17.445 7.299 1.00 94.00 101 GLU A CA 1
ATOM 784 C C . GLU A 1 101 ? 0.786 -17.468 6.417 1.00 94.00 101 GLU A C 1
ATOM 786 O O . GLU A 1 101 ? -0.267 -16.933 6.783 1.00 94.00 101 GLU A O 1
ATOM 791 N N . PHE A 1 102 ? 0.878 -18.087 5.237 1.00 92.19 102 PHE A N 1
ATOM 792 C CA . PHE A 1 102 ? -0.200 -18.160 4.261 1.00 92.19 102 PHE A CA 1
ATOM 793 C C . PHE A 1 102 ? -0.658 -19.606 4.051 1.00 92.19 102 PHE A C 1
ATOM 795 O O . PHE A 1 102 ? 0.144 -20.540 4.115 1.00 92.19 102 PHE A O 1
ATOM 802 N N . PRO A 1 103 ? -1.956 -19.829 3.766 1.00 90.62 103 PRO A N 1
ATOM 803 C CA . PRO A 1 103 ? -2.428 -21.145 3.362 1.00 90.62 103 PRO A CA 1
ATOM 804 C C . PRO A 1 103 ? -1.656 -21.651 2.133 1.00 90.62 103 PRO A C 1
ATOM 806 O O . PRO A 1 103 ? -1.415 -20.868 1.209 1.00 90.62 103 PRO A O 1
ATOM 809 N N . PRO A 1 104 ? -1.298 -22.945 2.083 1.00 84.75 104 PRO A N 1
ATOM 810 C CA . PRO A 1 104 ? -0.469 -23.493 1.008 1.00 84.75 104 PRO A CA 1
ATOM 811 C C . PRO A 1 104 ? -1.113 -23.359 -0.382 1.00 84.75 104 PRO A C 1
ATOM 813 O O . PRO A 1 104 ? -0.404 -23.271 -1.379 1.00 84.75 104 PRO A O 1
ATOM 816 N N . ASP A 1 105 ? -2.443 -23.297 -0.447 1.00 91.31 105 ASP A N 1
ATOM 817 C CA . ASP A 1 105 ? -3.250 -23.126 -1.658 1.00 91.31 105 ASP A CA 1
ATOM 818 C C . ASP A 1 105 ? -3.538 -21.655 -2.015 1.00 91.31 105 ASP A C 1
ATOM 820 O O . ASP A 1 105 ? -3.960 -21.364 -3.136 1.00 91.31 105 ASP A O 1
ATOM 824 N N . ALA A 1 106 ? -3.276 -20.702 -1.111 1.00 91.94 106 ALA A N 1
ATOM 825 C CA . ALA A 1 106 ? -3.626 -19.294 -1.317 1.00 91.94 106 ALA A CA 1
ATOM 826 C C . ALA A 1 106 ? -2.929 -18.692 -2.543 1.00 91.94 106 ALA A C 1
ATOM 828 O O . ALA A 1 106 ? -3.541 -17.941 -3.302 1.00 91.94 106 ALA A O 1
ATOM 829 N N . ARG A 1 107 ? -1.655 -19.042 -2.761 1.00 91.06 107 ARG A N 1
ATOM 830 C CA . ARG A 1 107 ? -0.899 -18.572 -3.927 1.00 91.06 107 ARG A CA 1
ATOM 831 C C . ARG A 1 107 ? -1.524 -19.073 -5.226 1.00 91.06 107 ARG A C 1
ATOM 833 O O . ARG A 1 107 ? -1.700 -18.287 -6.150 1.00 91.06 107 ARG A O 1
ATOM 840 N N . GLU A 1 108 ? -1.874 -20.356 -5.299 1.00 93.44 108 GLU A N 1
ATOM 841 C CA . GLU A 1 108 ? -2.494 -20.942 -6.493 1.00 93.44 108 GLU A CA 1
ATOM 842 C C . GLU A 1 108 ? -3.854 -20.296 -6.785 1.00 93.44 108 GLU A C 1
ATOM 844 O O . GLU A 1 108 ? -4.128 -19.927 -7.927 1.00 93.44 108 GLU A O 1
ATOM 849 N N . GLU A 1 109 ? -4.675 -20.079 -5.752 1.00 94.50 109 GLU A N 1
ATOM 850 C CA . GLU A 1 109 ? -5.983 -19.434 -5.896 1.00 94.50 109 GLU A CA 1
ATOM 851 C C . GLU A 1 109 ? -5.868 -17.987 -6.408 1.00 94.50 109 GLU A C 1
ATOM 853 O O . GLU A 1 109 ? -6.623 -17.574 -7.295 1.00 94.50 109 GLU A O 1
ATOM 858 N N . ILE A 1 110 ? -4.923 -17.211 -5.865 1.00 94.00 110 ILE A N 1
ATOM 859 C CA . ILE A 1 110 ? -4.682 -15.825 -6.285 1.00 94.00 110 ILE A CA 1
ATOM 860 C C . ILE A 1 110 ? -4.171 -15.797 -7.726 1.00 94.00 110 ILE A C 1
ATOM 862 O O . ILE A 1 110 ? -4.743 -15.085 -8.551 1.00 94.00 110 ILE A O 1
ATOM 866 N N . LEU A 1 111 ? -3.161 -16.607 -8.058 1.00 95.12 111 LEU A N 1
ATOM 867 C CA . LEU A 1 111 ? -2.546 -16.613 -9.389 1.00 95.12 111 LEU A CA 1
ATOM 868 C C . LEU A 1 111 ? -3.475 -17.140 -10.489 1.00 95.12 111 LEU A C 1
ATOM 870 O O . LEU A 1 111 ? -3.327 -16.748 -11.645 1.00 95.12 111 LEU A O 1
ATOM 874 N N . ALA A 1 112 ? -4.467 -17.969 -10.147 1.00 96.94 112 ALA A N 1
ATOM 875 C CA . ALA A 1 112 ? -5.507 -18.383 -11.086 1.00 96.94 112 ALA A CA 1
ATOM 876 C C . ALA A 1 112 ? -6.397 -17.212 -11.546 1.00 96.94 112 ALA A C 1
ATOM 878 O O . ALA A 1 112 ? -6.923 -17.243 -12.659 1.00 96.94 112 ALA A O 1
ATOM 879 N N . ARG A 1 113 ? -6.575 -16.181 -10.706 1.00 96.94 113 ARG A N 1
ATOM 880 C CA . ARG A 1 113 ? -7.366 -14.977 -11.027 1.00 96.94 113 ARG A CA 1
ATOM 881 C C . ARG A 1 113 ? -6.501 -13.792 -11.458 1.00 96.94 113 ARG A C 1
ATOM 883 O O . ARG A 1 113 ? -6.938 -12.996 -12.285 1.00 96.94 113 ARG A O 1
ATOM 890 N N . HIS A 1 114 ? -5.290 -13.693 -10.918 1.00 95.38 114 HIS A N 1
ATOM 891 C CA . HIS A 1 114 ? -4.333 -12.611 -11.138 1.00 95.38 114 HIS A CA 1
ATOM 892 C C . HIS A 1 114 ? -2.956 -13.201 -11.497 1.00 95.38 114 HIS A C 1
ATOM 894 O O . HIS A 1 114 ? -2.093 -13.326 -10.627 1.00 95.38 114 HIS A O 1
ATOM 900 N N . PRO A 1 115 ? -2.744 -13.623 -12.759 1.00 96.31 115 PRO A N 1
ATOM 901 C CA . PRO A 1 115 ? -1.465 -14.181 -13.192 1.00 96.31 115 PRO A CA 1
ATOM 902 C C . PRO A 1 115 ? -0.325 -13.167 -13.032 1.00 96.31 115 PRO A C 1
ATOM 904 O O . PRO A 1 115 ? -0.523 -11.985 -13.299 1.00 96.31 115 PRO A O 1
ATOM 907 N N . ARG A 1 116 ? 0.886 -13.631 -12.687 1.00 94.81 116 ARG A N 1
ATOM 908 C CA . ARG A 1 116 ? 2.077 -12.759 -12.553 1.00 94.81 116 ARG A CA 1
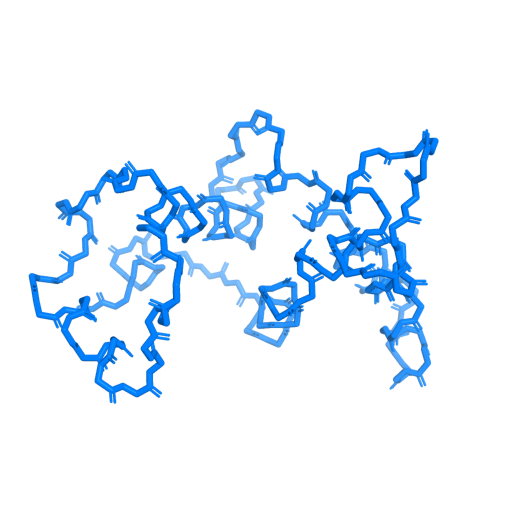ATOM 909 C C . ARG A 1 116 ? 2.524 -12.124 -13.871 1.00 94.81 116 ARG A C 1
ATOM 911 O O . ARG A 1 116 ? 3.255 -11.141 -13.859 1.00 94.81 116 ARG A O 1
ATOM 918 N N . LEU A 1 117 ? 2.096 -12.687 -15.004 1.00 94.88 117 LEU A N 1
ATOM 919 C CA . LEU A 1 117 ? 2.600 -12.332 -16.332 1.00 94.88 117 LEU A CA 1
ATOM 920 C C . LEU A 1 117 ? 4.134 -12.469 -16.355 1.00 94.88 117 LEU A C 1
ATOM 922 O O . LEU A 1 117 ? 4.633 -13.553 -16.062 1.00 94.88 117 LEU A O 1
ATOM 926 N N . ASP A 1 118 ? 4.857 -11.392 -16.659 1.00 94.00 118 ASP A N 1
ATOM 927 C CA . ASP A 1 118 ? 6.323 -11.362 -16.712 1.00 94.00 118 ASP A CA 1
ATOM 928 C C . ASP A 1 118 ? 6.976 -10.991 -15.363 1.00 94.00 118 ASP A C 1
ATOM 930 O O . ASP A 1 118 ? 8.194 -10.823 -15.291 1.00 94.00 118 ASP A O 1
ATOM 934 N N . PHE A 1 119 ? 6.189 -10.845 -14.290 1.00 91.25 119 PHE A N 1
ATOM 935 C CA . PHE A 1 119 ? 6.707 -10.556 -12.954 1.00 91.25 119 PHE A CA 1
ATOM 936 C C . PHE A 1 119 ? 7.321 -11.829 -12.325 1.00 91.25 119 PHE A C 1
ATOM 938 O O . PHE A 1 119 ? 6.622 -12.848 -12.229 1.00 91.25 119 PHE A O 1
ATOM 945 N N . PRO A 1 120 ? 8.615 -11.804 -11.934 1.00 83.12 120 PRO A N 1
ATOM 946 C CA . PRO A 1 120 ? 9.379 -12.991 -11.524 1.00 83.12 120 PRO A CA 1
ATOM 947 C C . PRO A 1 120 ? 8.844 -13.668 -10.262 1.00 83.12 120 PRO A C 1
ATOM 949 O O . PRO A 1 120 ? 8.196 -12.982 -9.448 1.00 83.12 120 PRO A O 1
#

Sequence (120 aa):
MRYGAAHGIAFDDELYYIAALLHDLGLTEPFDNHRLPFEEAGGHLAWVFGTAAGWPAQRSARVSEIIGLHMRDDVTAADDPESHLLQVATSWDVAGRRPEEFPPDAREEILARHPRLDFP

Foldseek 3Di:
DPLCVVVVQDDDPVLLVLLLVQLQVCVDPVQPDPVDDSLLSSLVVQLVVCVVVPHDNVSSNVSSVLSNLLPPPADDSVVPVSSNSSVVVCCCVQPVPPVVSDDPCPVVVCCVVVPCVPRD

pLDDT: mean 95.88, std 4.78, range [55.5, 98.81]